Protein AF-A0A0M8SVU4-F1 (afdb_monomer)

pLDDT: mean 97.48, std 1.38, range [90.69, 98.56]

Nearest PDB structures (foldseek):
  5my0-assembly2_C  TM=8.904E-01  e=1.360E-01  Mus musculus
  2vz8-assembly1_B  TM=8.926E-01  e=1.690E-01  Sus scrofa
  2vz9-assembly1_B  TM=8.945E-01  e=1.884E-01  Sus scrofa
  2jfd-assembly4_D  TM=8.225E-01  e=2.217E-01  Homo sapiens
  2jfd-assembly3_C  TM=8.235E-01  e=2.908E-01  Homo sapiens

Foldseek 3Di:
DLVVLQVLCVVVDPDRLVCLLPDDPVVSCPPPSSVLSNVLSVLLVVVVVVVVVVDDDPADDDDDSSNLSRCCVVVVDPSNRSD

Sequence (83 aa):
AFDAVCASLDEHLDRPLRDVVWGGDVELLNQTVYAQAGLFAIEVALFRLVGSWGVRPQYVAGHSVGEIAAAHVAGVFTLADAC

Mean predicted aligned error: 2.03 Å

Radius of gyration: 12.78 Å; Cα contacts (8 Å, |Δi|>4): 77; chains: 1; bounding box: 30×23×33 Å

Solvent-accessible surface area (backbone atoms only — not comparable to full-atom values): 4790 Å² total; per-residue (Å²): 96,38,68,61,43,31,62,58,37,38,79,79,44,99,57,57,48,64,58,44,72,74,45,86,53,62,70,64,33,65,35,66,72,48,39,48,51,47,48,39,25,48,52,50,25,49,52,52,52,50,37,71,75,68,54,77,79,91,73,76,77,47,67,74,68,37,36,54,36,29,37,32,77,72,64,76,32,54,73,78,78,68,90

Structure (mmCIF, N/CA/C/O backbone):
data_AF-A0A0M8SVU4-F1
#
_entry.id   AF-A0A0M8SVU4-F1
#
loop_
_atom_site.group_PDB
_atom_site.id
_atom_site.type_symbol
_atom_site.label_atom_id
_atom_site.label_alt_id
_atom_site.label_comp_id
_atom_site.label_asym_id
_atom_site.label_entity_id
_atom_site.label_seq_id
_atom_site.pdbx_PDB_ins_code
_atom_site.Cartn_x
_atom_site.Cartn_y
_atom_site.Cartn_z
_atom_site.occupancy
_atom_site.B_iso_or_equiv
_atom_site.auth_seq_id
_atom_site.auth_comp_id
_atom_site.auth_asym_id
_atom_site.auth_atom_id
_atom_site.pdbx_PDB_model_num
ATOM 1 N N . ALA A 1 1 ? -6.783 -6.682 0.491 1.00 90.69 1 ALA A N 1
ATOM 2 C CA . ALA A 1 1 ? -6.388 -5.324 0.931 1.00 90.69 1 ALA A CA 1
ATOM 3 C C . ALA A 1 1 ? -5.157 -4.886 0.163 1.00 90.69 1 ALA A C 1
ATOM 5 O O . ALA A 1 1 ? -5.293 -3.973 -0.632 1.00 90.69 1 ALA A O 1
ATOM 6 N N . PHE A 1 2 ? -4.042 -5.605 0.320 1.00 97.88 2 PHE A N 1
ATOM 7 C CA . PHE A 1 2 ? -2.830 -5.443 -0.486 1.00 97.88 2 PHE A CA 1
ATOM 8 C C . PHE A 1 2 ? -3.132 -5.341 -1.990 1.00 97.88 2 PHE A C 1
ATOM 10 O O . PHE A 1 2 ? -2.865 -4.307 -2.582 1.00 97.88 2 PHE A O 1
ATOM 17 N N . ASP A 1 3 ? -3.834 -6.329 -2.561 1.00 97.81 3 ASP A N 1
ATOM 18 C CA . ASP A 1 3 ? -4.143 -6.348 -4.003 1.00 97.81 3 ASP A CA 1
ATOM 19 C C . ASP A 1 3 ? -4.918 -5.117 -4.491 1.00 97.81 3 ASP A C 1
ATOM 21 O O . ASP A 1 3 ? -4.707 -4.657 -5.605 1.00 97.81 3 ASP A O 1
ATOM 25 N N . ALA A 1 4 ? -5.800 -4.561 -3.655 1.00 96.88 4 ALA A N 1
ATOM 26 C CA . ALA A 1 4 ? -6.568 -3.370 -4.010 1.00 96.88 4 ALA A CA 1
ATOM 27 C C . ALA A 1 4 ? -5.696 -2.107 -4.010 1.00 96.88 4 ALA A C 1
ATOM 29 O O . ALA A 1 4 ? -5.915 -1.218 -4.822 1.00 96.88 4 ALA A O 1
ATOM 30 N N . VAL A 1 5 ? -4.712 -2.034 -3.108 1.00 98.06 5 VAL A N 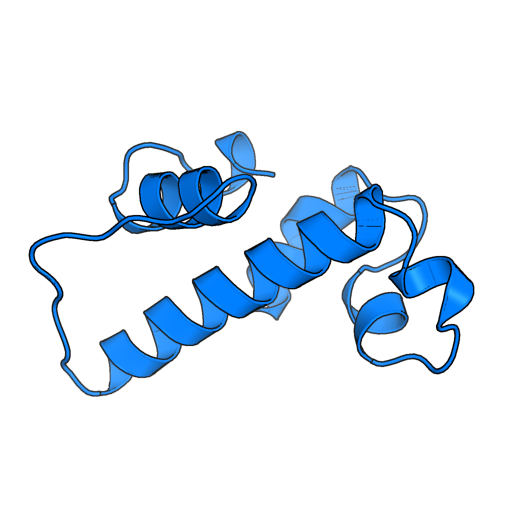1
ATOM 31 C CA . VAL A 1 5 ? -3.745 -0.933 -3.076 1.00 98.06 5 VAL A CA 1
ATOM 32 C C . VAL A 1 5 ? -2.770 -1.052 -4.246 1.00 98.06 5 VAL A C 1
ATOM 34 O O . VAL A 1 5 ? -2.544 -0.063 -4.931 1.00 98.06 5 VAL A O 1
ATOM 37 N N . CYS A 1 6 ? -2.272 -2.260 -4.541 1.00 98.44 6 CYS A N 1
ATOM 38 C CA . CYS A 1 6 ? -1.468 -2.506 -5.740 1.00 98.44 6 CYS A CA 1
ATOM 39 C C . CYS A 1 6 ? -2.218 -2.093 -7.005 1.00 98.44 6 CYS A C 1
ATOM 41 O O . CYS A 1 6 ? -1.668 -1.346 -7.794 1.00 98.44 6 CYS A O 1
ATOM 43 N N . ALA A 1 7 ? -3.483 -2.495 -7.160 1.00 97.88 7 ALA A N 1
ATOM 44 C CA . ALA A 1 7 ? -4.270 -2.125 -8.334 1.00 97.88 7 ALA A CA 1
ATOM 45 C C . ALA A 1 7 ? -4.393 -0.603 -8.524 1.00 97.88 7 ALA A C 1
ATOM 47 O O . ALA A 1 7 ? -4.379 -0.145 -9.657 1.00 97.88 7 ALA A O 1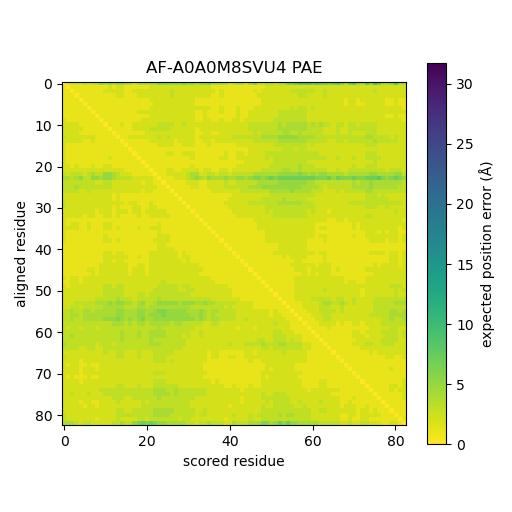
ATOM 48 N N . SER A 1 8 ? -4.484 0.167 -7.432 1.00 97.56 8 SER A N 1
ATOM 49 C CA . SER A 1 8 ? -4.523 1.634 -7.492 1.00 97.56 8 SER A CA 1
ATOM 50 C C . SER A 1 8 ? -3.156 2.235 -7.838 1.00 97.56 8 SER A C 1
ATOM 52 O O . SER A 1 8 ? -3.079 3.148 -8.647 1.00 97.56 8 SER A O 1
ATOM 54 N N . LEU A 1 9 ? -2.073 1.725 -7.245 1.00 97.81 9 LEU A N 1
ATOM 55 C CA . LEU A 1 9 ? -0.710 2.217 -7.489 1.00 97.81 9 LEU A CA 1
ATOM 56 C C . LEU A 1 9 ? -0.179 1.823 -8.870 1.00 97.81 9 LEU A C 1
ATOM 58 O O . LEU A 1 9 ? 0.615 2.554 -9.452 1.00 97.81 9 LEU A O 1
ATOM 62 N N . ASP A 1 10 ? -0.621 0.689 -9.412 1.00 98.06 10 ASP A N 1
ATOM 63 C CA . ASP A 1 10 ? -0.204 0.189 -10.725 1.00 98.06 10 ASP A CA 1
ATOM 64 C C . ASP A 1 10 ? -0.637 1.129 -11.870 1.00 98.06 10 ASP A C 1
ATOM 66 O O . ASP A 1 10 ? -0.068 1.065 -12.956 1.00 98.06 10 ASP A O 1
ATOM 70 N N . GLU A 1 11 ? -1.579 2.054 -11.633 1.00 96.81 11 GLU A N 1
ATOM 71 C CA . GLU A 1 11 ? -1.917 3.143 -12.567 1.00 96.81 11 GLU A CA 1
ATOM 72 C C . GLU A 1 11 ? -0.799 4.200 -12.690 1.00 96.81 11 GLU A C 1
ATOM 74 O O . GLU A 1 11 ? -0.773 4.978 -13.647 1.00 96.81 11 GLU A O 1
ATOM 79 N N . HIS A 1 12 ? 0.136 4.225 -11.736 1.00 96.12 12 HIS A N 1
ATOM 80 C CA . HIS A 1 12 ? 1.213 5.212 -11.615 1.00 96.12 12 HIS A CA 1
ATOM 81 C C . HIS A 1 12 ? 2.620 4.598 -11.712 1.00 96.12 12 HIS A C 1
ATOM 83 O O . HIS A 1 12 ? 3.611 5.325 -11.625 1.00 96.12 12 HIS A O 1
ATOM 89 N N . LEU A 1 13 ? 2.729 3.278 -11.889 1.00 97.50 13 LEU A N 1
ATOM 90 C CA . LEU A 1 13 ? 3.995 2.542 -11.892 1.00 97.50 13 LEU A CA 1
ATOM 91 C C . LEU A 1 13 ? 4.273 1.884 -13.246 1.00 97.50 13 LEU A C 1
ATOM 93 O O . LEU A 1 13 ? 3.377 1.382 -13.918 1.00 97.50 13 LEU A O 1
ATOM 97 N N . ASP A 1 14 ? 5.553 1.798 -13.609 1.00 97.19 14 ASP A N 1
ATOM 98 C CA . ASP A 1 14 ? 5.982 1.133 -14.848 1.00 97.19 14 ASP A CA 1
ATOM 99 C C . ASP A 1 14 ? 5.826 -0.398 -14.794 1.00 97.19 14 ASP A C 1
ATOM 101 O O . ASP A 1 14 ? 5.822 -1.076 -15.827 1.00 97.19 14 ASP A O 1
ATOM 105 N N . ARG A 1 15 ? 5.766 -0.975 -13.587 1.00 97.56 15 ARG A N 1
ATOM 106 C CA . ARG A 1 15 ? 5.672 -2.419 -13.342 1.00 97.56 15 ARG A CA 1
ATOM 107 C C . ARG A 1 15 ? 4.646 -2.703 -12.248 1.00 97.56 15 ARG A C 1
ATOM 109 O O . ARG A 1 15 ? 4.596 -1.941 -11.286 1.00 97.56 15 ARG A O 1
ATOM 116 N N . PRO A 1 16 ? 3.915 -3.833 -12.330 1.00 98.38 16 PRO A N 1
ATOM 117 C CA . PRO A 1 16 ? 2.978 -4.216 -11.283 1.00 98.38 16 PRO A CA 1
ATOM 118 C C . PRO A 1 16 ? 3.681 -4.355 -9.932 1.00 98.38 16 PRO A C 1
ATOM 120 O O . PRO A 1 16 ? 4.606 -5.161 -9.779 1.00 98.38 16 PRO A O 1
ATOM 123 N N . LEU A 1 17 ? 3.218 -3.611 -8.933 1.00 98.44 17 LEU A N 1
ATOM 124 C CA . LEU A 1 17 ? 3.830 -3.529 -7.614 1.00 98.44 17 LEU A CA 1
ATOM 125 C C . LEU A 1 17 ? 3.921 -4.901 -6.945 1.00 98.44 17 LEU A C 1
ATOM 127 O O . LEU A 1 17 ? 4.940 -5.230 -6.341 1.00 98.44 17 LEU A O 1
ATOM 131 N N . ARG A 1 18 ? 2.888 -5.740 -7.099 1.00 98.19 18 ARG A N 1
ATOM 132 C CA . ARG A 1 18 ? 2.879 -7.115 -6.568 1.00 98.19 18 ARG A CA 1
ATOM 133 C C . ARG A 1 18 ? 4.042 -7.958 -7.091 1.00 98.19 18 ARG A C 1
ATOM 135 O O . ARG A 1 18 ? 4.588 -8.763 -6.342 1.00 98.19 18 ARG A O 1
ATOM 142 N N . ASP A 1 19 ? 4.413 -7.775 -8.355 1.00 98.25 19 ASP A N 1
ATOM 143 C CA . ASP A 1 19 ? 5.465 -8.560 -8.997 1.00 98.25 19 ASP A CA 1
ATOM 144 C C . ASP A 1 19 ? 6.849 -8.053 -8.583 1.00 98.25 19 ASP A C 1
ATOM 146 O O . ASP A 1 19 ? 7.784 -8.844 -8.497 1.00 98.25 19 ASP A O 1
ATOM 150 N N . VAL A 1 20 ? 6.979 -6.757 -8.283 1.00 98.31 20 VAL A N 1
ATOM 151 C CA . VAL A 1 20 ? 8.216 -6.179 -7.738 1.00 98.31 20 VAL A CA 1
ATOM 152 C C . VAL A 1 20 ? 8.414 -6.590 -6.276 1.00 98.31 20 VAL A C 1
ATOM 154 O O . VAL A 1 20 ? 9.488 -7.062 -5.920 1.00 98.31 20 VAL A O 1
ATOM 157 N N . VAL A 1 21 ? 7.374 -6.480 -5.440 1.00 97.94 21 VAL A N 1
ATOM 158 C CA . VAL A 1 21 ? 7.434 -6.807 -4.001 1.00 97.94 21 VAL A CA 1
ATOM 159 C C . VAL A 1 21 ? 7.689 -8.296 -3.756 1.00 97.94 21 VAL A C 1
ATOM 161 O O . VAL A 1 21 ? 8.469 -8.646 -2.874 1.00 97.94 21 VAL A O 1
ATOM 164 N N . TRP A 1 22 ? 7.051 -9.179 -4.531 1.00 97.25 22 TRP A N 1
ATOM 165 C CA . TRP A 1 22 ? 7.212 -10.635 -4.399 1.00 97.25 22 TRP A CA 1
ATOM 166 C C . TRP A 1 22 ? 8.197 -11.244 -5.400 1.00 97.25 22 TRP A C 1
ATOM 168 O O . TRP A 1 22 ? 8.342 -12.466 -5.464 1.00 97.25 22 TRP A O 1
ATOM 178 N N . GLY A 1 23 ? 8.858 -10.401 -6.192 1.00 96.44 23 GLY A N 1
ATOM 179 C CA . GLY A 1 23 ? 9.893 -10.800 -7.133 1.00 96.44 23 GLY A CA 1
ATOM 180 C C . GLY A 1 23 ? 11.249 -11.033 -6.464 1.00 96.44 23 GLY A C 1
ATOM 181 O O . GLY A 1 23 ? 11.400 -10.979 -5.247 1.00 96.44 23 GLY A O 1
ATOM 182 N N . GLY A 1 24 ? 12.262 -11.299 -7.292 1.00 96.31 24 GLY A N 1
ATOM 183 C CA . GLY A 1 24 ? 13.653 -11.474 -6.851 1.00 96.31 24 GLY A CA 1
ATOM 184 C C . GLY A 1 24 ? 14.574 -10.286 -7.149 1.00 96.31 24 GLY A C 1
ATOM 185 O O . GLY A 1 24 ? 15.756 -10.346 -6.817 1.00 96.31 24 GLY A O 1
ATOM 186 N N . ASP A 1 25 ? 14.070 -9.234 -7.799 1.00 97.56 25 ASP A N 1
ATOM 187 C CA . ASP A 1 25 ? 14.868 -8.066 -8.186 1.00 97.56 25 ASP A CA 1
ATOM 188 C C . ASP A 1 25 ? 14.963 -7.062 -7.028 1.00 97.56 25 ASP A C 1
ATOM 190 O O . ASP A 1 25 ? 14.147 -6.152 -6.875 1.00 97.56 25 ASP A O 1
ATOM 194 N N . VAL A 1 26 ? 15.969 -7.270 -6.177 1.00 97.19 26 VAL A N 1
ATOM 195 C CA . VAL A 1 26 ? 16.215 -6.452 -4.981 1.00 97.19 26 VAL A CA 1
ATOM 196 C C . VAL A 1 26 ? 16.600 -5.015 -5.337 1.00 97.19 26 VAL A C 1
ATOM 198 O O . VAL A 1 26 ? 16.250 -4.094 -4.603 1.00 97.19 26 VAL A O 1
ATOM 201 N N . GLU A 1 27 ? 17.303 -4.796 -6.449 1.00 98.19 27 GLU A N 1
ATOM 202 C CA . GLU A 1 27 ? 17.695 -3.447 -6.871 1.00 98.19 27 GLU A CA 1
ATOM 203 C C . GLU A 1 27 ? 16.471 -2.633 -7.284 1.00 98.19 27 GLU A C 1
ATOM 205 O O . GLU A 1 27 ? 16.325 -1.487 -6.857 1.00 98.19 27 GLU A O 1
ATOM 210 N N . LEU A 1 28 ? 15.558 -3.240 -8.050 1.00 98.19 28 LEU A N 1
ATOM 211 C CA . LEU A 1 28 ? 14.291 -2.616 -8.417 1.00 98.19 28 LEU A CA 1
ATOM 212 C C . LEU A 1 28 ? 13.426 -2.326 -7.185 1.00 98.19 28 LEU A C 1
ATOM 214 O O . LEU A 1 28 ? 12.916 -1.215 -7.051 1.00 98.19 28 LEU A O 1
ATOM 218 N N . LEU A 1 29 ? 13.301 -3.290 -6.265 1.00 98.38 29 LEU A N 1
ATOM 219 C CA . LEU A 1 29 ? 12.540 -3.112 -5.026 1.00 98.38 29 LEU A CA 1
ATOM 220 C C . LEU A 1 29 ? 13.110 -1.987 -4.147 1.00 98.38 29 LEU A C 1
ATOM 222 O O . LEU A 1 29 ? 12.349 -1.261 -3.513 1.00 98.38 29 LEU A O 1
ATOM 226 N N . ASN A 1 30 ? 14.434 -1.816 -4.129 1.00 98.06 30 ASN A N 1
ATOM 227 C CA . ASN A 1 30 ? 15.106 -0.768 -3.360 1.00 98.06 30 ASN A CA 1
ATOM 228 C C . ASN A 1 30 ? 14.998 0.630 -3.986 1.00 98.06 30 ASN A C 1
ATOM 230 O O . ASN A 1 30 ? 15.377 1.609 -3.339 1.00 98.06 30 ASN A O 1
ATOM 234 N N . GLN A 1 31 ? 14.484 0.768 -5.212 1.00 98.44 31 GLN A N 1
ATOM 235 C CA . GLN A 1 31 ? 14.177 2.091 -5.747 1.00 98.44 31 GLN A CA 1
ATOM 236 C C . GLN A 1 31 ? 13.059 2.718 -4.918 1.00 98.44 31 GLN A C 1
ATOM 238 O O . GLN A 1 31 ? 12.031 2.091 -4.669 1.00 98.44 31 GLN A O 1
ATOM 243 N N . THR A 1 32 ? 13.240 3.982 -4.529 1.00 97.69 32 THR A N 1
ATOM 244 C CA . THR A 1 32 ? 12.334 4.693 -3.615 1.00 97.69 32 THR A CA 1
ATOM 245 C C . THR A 1 32 ? 10.865 4.567 -4.010 1.00 97.69 32 THR A C 1
ATOM 247 O O . THR A 1 32 ? 10.031 4.357 -3.136 1.00 97.69 32 THR A O 1
ATOM 250 N N . VAL A 1 33 ? 10.557 4.644 -5.310 1.00 97.81 33 VAL A N 1
ATOM 251 C CA . VAL A 1 33 ? 9.183 4.545 -5.819 1.00 97.81 33 VAL A CA 1
ATOM 252 C C . VAL A 1 33 ? 8.532 3.201 -5.468 1.00 97.81 33 VAL A C 1
ATOM 254 O O . VAL A 1 33 ? 7.435 3.186 -4.918 1.00 97.81 33 VAL A O 1
ATOM 257 N N . TYR A 1 34 ? 9.226 2.078 -5.676 1.00 98.56 34 TYR A N 1
ATOM 258 C CA . TYR A 1 34 ? 8.703 0.744 -5.367 1.00 98.56 34 TYR A CA 1
ATOM 259 C C . TYR A 1 34 ? 8.784 0.423 -3.875 1.00 98.56 34 TYR A C 1
ATOM 261 O O . TYR A 1 34 ? 7.859 -0.182 -3.334 1.00 98.56 34 TYR A O 1
ATOM 269 N N . ALA A 1 35 ? 9.838 0.870 -3.188 1.00 98.25 35 ALA A N 1
ATOM 270 C CA . ALA A 1 35 ? 9.976 0.694 -1.748 1.00 98.25 35 ALA A CA 1
ATOM 271 C C . ALA A 1 35 ? 8.840 1.395 -0.985 1.00 98.25 35 ALA A C 1
ATOM 273 O O . ALA A 1 35 ? 8.190 0.783 -0.140 1.00 98.25 35 ALA A O 1
ATOM 274 N N . GLN A 1 36 ? 8.562 2.665 -1.299 1.00 98.19 36 GLN A N 1
ATOM 275 C CA . GLN A 1 36 ? 7.503 3.437 -0.642 1.00 98.19 36 GLN A CA 1
ATOM 276 C C . GLN A 1 36 ? 6.107 2.919 -1.001 1.00 98.19 36 GLN A C 1
ATOM 278 O O . GLN A 1 36 ? 5.289 2.733 -0.101 1.00 98.19 36 GLN A O 1
ATOM 283 N N . ALA A 1 37 ? 5.856 2.608 -2.277 1.00 98.38 3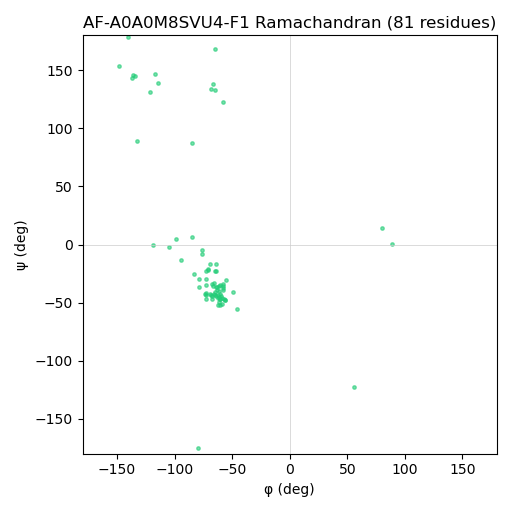7 ALA A N 1
ATOM 284 C CA . ALA A 1 37 ? 4.602 2.002 -2.722 1.00 98.38 37 ALA A CA 1
ATOM 285 C C . ALA A 1 37 ? 4.344 0.650 -2.030 1.00 98.38 37 ALA A C 1
ATOM 287 O O . ALA A 1 37 ? 3.247 0.389 -1.530 1.00 98.38 37 ALA A O 1
ATOM 288 N N . GLY A 1 38 ? 5.373 -0.199 -1.941 1.00 98.38 38 GLY A N 1
ATOM 289 C CA . GLY A 1 38 ? 5.306 -1.498 -1.276 1.00 98.38 38 GLY A CA 1
ATOM 290 C C . GLY A 1 38 ? 5.048 -1.375 0.225 1.00 98.38 38 GLY A C 1
ATOM 291 O O . GLY A 1 38 ? 4.185 -2.079 0.753 1.00 98.38 38 GLY A O 1
ATOM 292 N N . LEU A 1 39 ? 5.739 -0.451 0.902 1.00 98.50 39 LEU A N 1
ATOM 293 C CA . LEU A 1 39 ? 5.508 -0.152 2.318 1.00 98.50 39 LEU A CA 1
ATOM 294 C C . LEU A 1 39 ? 4.066 0.298 2.559 1.00 98.50 39 LEU A C 1
ATOM 296 O O . LEU A 1 39 ? 3.383 -0.313 3.378 1.00 98.50 39 LEU A O 1
ATOM 300 N N . PHE A 1 40 ? 3.570 1.273 1.794 1.00 98.56 40 PHE A N 1
ATOM 301 C CA . PHE A 1 40 ? 2.190 1.745 1.907 1.00 98.56 40 PHE A CA 1
ATOM 302 C C . PHE A 1 40 ? 1.175 0.604 1.709 1.00 98.56 40 PHE A C 1
ATOM 304 O O . PHE A 1 40 ? 0.271 0.412 2.529 1.00 98.56 40 PHE A O 1
ATOM 311 N N . ALA A 1 41 ? 1.352 -0.219 0.668 1.00 98.56 41 ALA A N 1
ATOM 312 C CA . ALA A 1 41 ? 0.476 -1.357 0.395 1.00 98.56 41 ALA A CA 1
ATOM 313 C C . ALA A 1 41 ? 0.464 -2.388 1.537 1.00 98.56 41 ALA A C 1
ATOM 315 O O . ALA A 1 41 ? -0.606 -2.881 1.918 1.00 98.56 41 ALA A O 1
ATOM 316 N N . ILE A 1 42 ? 1.634 -2.703 2.105 1.00 98.50 42 ILE A N 1
ATOM 317 C CA . ILE A 1 42 ? 1.766 -3.626 3.239 1.00 98.50 42 ILE A CA 1
ATOM 318 C C . ILE A 1 42 ? 1.143 -3.029 4.505 1.00 98.50 42 ILE A C 1
ATOM 320 O O . ILE A 1 42 ? 0.363 -3.711 5.168 1.00 98.50 42 ILE A O 1
ATOM 324 N N . GLU A 1 43 ? 1.425 -1.772 4.837 1.00 98.56 43 GLU A N 1
ATOM 325 C CA . GLU A 1 43 ? 0.911 -1.104 6.039 1.00 98.56 43 GLU A CA 1
ATOM 326 C C . GLU A 1 43 ? -0.622 -1.043 6.046 1.00 98.56 43 GLU A C 1
ATOM 328 O O . GLU A 1 43 ? -1.259 -1.446 7.025 1.00 98.56 43 GLU A O 1
ATOM 333 N N . VAL A 1 44 ? -1.240 -0.637 4.930 1.00 98.38 44 VAL A N 1
ATOM 334 C CA . VAL A 1 44 ? -2.705 -0.619 4.786 1.00 98.38 44 VAL A CA 1
ATOM 335 C C . VAL A 1 44 ? -3.284 -2.034 4.881 1.00 98.38 44 VAL A C 1
ATOM 337 O O . VAL A 1 44 ? -4.335 -2.245 5.501 1.00 98.38 44 VAL A O 1
ATOM 340 N N . ALA A 1 45 ? -2.613 -3.032 4.299 1.00 98.44 45 ALA A N 1
ATOM 341 C CA . ALA A 1 45 ? -3.042 -4.422 4.394 1.00 98.44 45 ALA A CA 1
ATOM 342 C C . ALA A 1 45 ? -2.979 -4.956 5.831 1.00 98.44 45 ALA A C 1
ATOM 344 O O . ALA A 1 45 ? -3.937 -5.593 6.276 1.00 98.44 45 ALA A O 1
ATOM 345 N N . LEU A 1 46 ? -1.907 -4.655 6.567 1.00 98.12 46 LEU A N 1
ATOM 346 C CA . LEU A 1 46 ? -1.733 -5.044 7.966 1.00 98.12 46 LEU A CA 1
ATOM 347 C C . LEU A 1 46 ? -2.749 -4.353 8.876 1.00 98.12 46 LEU A C 1
ATOM 349 O O . LEU A 1 46 ? -3.359 -5.021 9.711 1.00 98.12 46 LEU A O 1
ATOM 353 N N . PHE A 1 47 ? -3.008 -3.058 8.677 1.00 98.12 47 PHE A N 1
ATOM 354 C CA . PHE A 1 47 ? -4.057 -2.348 9.410 1.00 98.12 47 PHE A CA 1
ATOM 355 C C . PHE A 1 47 ? -5.419 -3.030 9.229 1.00 98.12 47 PHE A C 1
ATOM 357 O O . PHE A 1 47 ? -6.118 -3.317 10.204 1.00 98.12 47 PHE A O 1
ATOM 364 N N . ARG A 1 48 ? -5.790 -3.354 7.982 1.00 97.38 48 ARG A N 1
ATOM 365 C CA . ARG A 1 48 ? -7.058 -4.040 7.688 1.00 97.38 48 ARG A CA 1
ATOM 366 C C . ARG A 1 48 ? -7.090 -5.468 8.240 1.00 97.38 48 ARG A C 1
ATOM 368 O O . ARG A 1 48 ? -8.143 -5.895 8.711 1.00 97.38 48 ARG A O 1
ATOM 375 N N . LEU A 1 49 ? -5.967 -6.189 8.225 1.00 98.00 49 LEU A N 1
ATOM 376 C CA . LEU A 1 49 ? -5.850 -7.521 8.825 1.00 98.00 49 LEU A CA 1
ATOM 377 C C . LEU A 1 49 ? -6.097 -7.468 10.335 1.00 98.00 49 LEU A C 1
ATOM 379 O O . LEU A 1 49 ? -6.965 -8.176 10.837 1.00 98.00 49 LEU A O 1
ATOM 383 N N . VAL A 1 50 ? -5.399 -6.591 11.052 1.00 98.00 50 VAL A N 1
ATOM 384 C CA . VAL A 1 50 ? -5.564 -6.434 12.504 1.00 98.00 50 VAL A CA 1
ATOM 385 C C . VAL A 1 50 ? -6.982 -5.950 12.840 1.00 98.00 50 VAL A C 1
ATOM 387 O O . VAL A 1 50 ? -7.608 -6.441 13.781 1.00 98.00 50 VAL A O 1
ATOM 390 N N . GLY A 1 51 ? -7.556 -5.077 12.008 1.00 97.69 51 GLY A N 1
ATOM 391 C CA . GLY A 1 51 ? -8.962 -4.689 12.092 1.00 97.69 51 GLY A CA 1
ATOM 392 C C . GLY A 1 51 ? -9.936 -5.860 11.906 1.00 97.69 51 GLY A C 1
ATOM 393 O O . GLY A 1 51 ? -10.972 -5.913 12.574 1.00 97.69 51 GLY A O 1
ATOM 394 N N . SER A 1 52 ? -9.613 -6.839 11.061 1.00 97.75 52 SER A N 1
ATOM 395 C CA . SER A 1 52 ? -10.442 -8.042 10.896 1.00 97.75 52 SER A CA 1
ATOM 396 C C . SER A 1 52 ? -10.513 -8.899 12.168 1.00 97.75 52 SER A C 1
ATOM 398 O O . SER A 1 52 ? -11.500 -9.598 12.376 1.00 97.75 52 SER A O 1
ATOM 400 N N . TRP A 1 53 ? -9.534 -8.774 13.070 1.00 98.44 53 TRP A N 1
ATOM 401 C CA . TRP A 1 53 ? -9.524 -9.434 14.383 1.00 98.44 53 TRP A CA 1
ATOM 402 C C . TRP A 1 53 ? -10.293 -8.663 15.465 1.00 98.44 53 TRP A C 1
ATOM 404 O O . TRP A 1 53 ? -10.258 -9.029 16.636 1.00 98.44 53 TRP A O 1
ATOM 414 N N . GLY A 1 54 ? -10.985 -7.583 15.093 1.00 98.31 54 GLY A N 1
ATOM 415 C CA . GLY A 1 54 ? -11.779 -6.770 16.015 1.00 98.31 54 GLY A CA 1
ATOM 416 C C . GLY A 1 54 ? -11.011 -5.630 16.684 1.00 98.31 54 GLY A C 1
ATOM 417 O O . GLY A 1 54 ? -11.611 -4.866 17.437 1.00 98.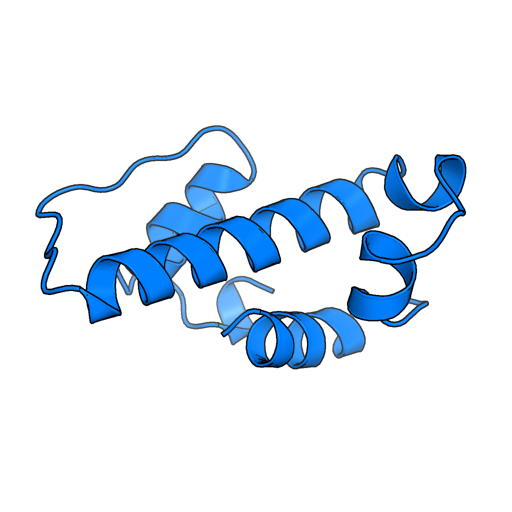31 54 GLY A O 1
ATOM 418 N N . VAL A 1 55 ? -9.720 -5.447 16.386 1.00 98.12 55 VAL A N 1
ATOM 419 C CA . VAL A 1 55 ? -8.952 -4.302 16.896 1.00 98.12 55 VAL A CA 1
ATOM 420 C C . VAL A 1 55 ? -9.458 -3.008 16.248 1.00 98.12 55 VAL A C 1
ATOM 422 O O . VAL A 1 55 ? -9.690 -2.939 15.038 1.00 98.12 55 VAL A O 1
ATOM 425 N N . ARG A 1 56 ? -9.666 -1.970 17.062 1.00 96.38 56 ARG A N 1
ATOM 426 C CA . ARG A 1 56 ? -10.142 -0.646 16.635 1.00 96.38 56 ARG A CA 1
ATOM 427 C C . ARG A 1 56 ? -9.259 0.430 17.274 1.00 96.38 56 ARG A C 1
ATOM 429 O O . ARG A 1 56 ? -9.542 0.839 18.400 1.00 96.38 56 ARG A O 1
ATOM 436 N N . PRO A 1 57 ? -8.156 0.836 16.622 1.00 95.19 57 PRO A N 1
ATOM 437 C CA . PRO A 1 57 ? -7.274 1.853 17.181 1.00 95.19 57 PRO A CA 1
ATOM 438 C C . PRO A 1 57 ? -7.990 3.207 17.239 1.00 95.19 57 PRO A C 1
ATOM 440 O O . PRO A 1 57 ? -8.686 3.585 16.301 1.00 95.19 57 PRO A O 1
ATOM 443 N N . GLN A 1 58 ? -7.814 3.934 18.344 1.00 96.75 58 GLN A N 1
ATOM 444 C CA . GLN A 1 58 ? -8.324 5.306 18.496 1.00 96.75 58 GLN A CA 1
ATOM 445 C C . GLN A 1 58 ? -7.389 6.343 17.869 1.00 96.75 58 GLN A C 1
ATOM 447 O O . GLN A 1 58 ? -7.830 7.418 17.476 1.00 96.75 58 GLN A O 1
ATOM 452 N N . TYR A 1 59 ? -6.104 6.004 17.769 1.00 97.25 59 TYR A N 1
ATOM 453 C CA . TYR A 1 59 ? -5.064 6.844 17.197 1.00 97.25 59 TYR A CA 1
ATOM 454 C C . TYR A 1 59 ? -4.168 5.995 16.306 1.00 97.25 59 TYR A C 1
ATOM 456 O O . TYR A 1 59 ? -3.870 4.842 16.624 1.00 97.25 59 TYR A O 1
ATOM 464 N N . VAL A 1 60 ? -3.729 6.593 15.206 1.00 97.44 60 VAL A N 1
ATOM 465 C CA . VAL A 1 60 ? -2.735 6.041 14.289 1.00 97.44 60 VAL A CA 1
ATOM 466 C C . VAL A 1 60 ? -1.731 7.135 13.959 1.00 97.44 60 VAL A C 1
ATOM 468 O O . VAL A 1 60 ? -2.082 8.310 13.883 1.00 97.44 60 VAL A O 1
ATOM 471 N N . ALA A 1 61 ? -0.479 6.741 13.793 1.00 97.56 61 ALA A N 1
ATOM 472 C CA . ALA A 1 61 ? 0.605 7.605 13.365 1.00 97.56 61 ALA A CA 1
ATOM 473 C C . ALA A 1 61 ? 1.586 6.756 12.561 1.00 97.56 61 ALA A C 1
ATOM 475 O O . ALA A 1 61 ? 1.677 5.544 12.769 1.00 97.56 61 ALA A O 1
ATOM 476 N N . GLY A 1 62 ? 2.320 7.397 11.665 1.00 97.25 62 GLY A N 1
ATOM 477 C CA . GLY A 1 62 ? 3.410 6.772 10.938 1.00 97.25 62 GLY A CA 1
ATOM 478 C C . GLY A 1 62 ? 4.571 7.741 10.804 1.00 97.25 62 GLY A C 1
ATOM 479 O O . GLY A 1 62 ? 4.502 8.867 11.285 1.00 97.25 62 GLY A O 1
ATOM 480 N N . HIS A 1 63 ? 5.651 7.280 10.189 1.00 97.81 63 HIS A N 1
ATOM 481 C CA . HIS A 1 63 ? 6.840 8.082 9.937 1.00 97.81 63 HIS A CA 1
ATOM 482 C C . HIS A 1 63 ? 7.092 8.118 8.431 1.00 97.81 63 HIS A C 1
ATOM 484 O O . HIS A 1 63 ? 7.134 7.063 7.794 1.00 97.81 63 HIS A O 1
ATOM 490 N N . SER A 1 64 ? 7.310 9.308 7.862 1.00 96.44 64 SER A N 1
ATOM 491 C CA . SER A 1 64 ? 7.526 9.478 6.418 1.00 96.44 64 SER A CA 1
ATOM 492 C C . SER A 1 64 ? 6.356 8.892 5.607 1.00 96.44 64 SER A C 1
ATOM 494 O O . SER A 1 64 ? 5.221 9.284 5.848 1.00 96.44 64 SER A O 1
ATOM 496 N N . VAL A 1 65 ? 6.576 7.945 4.686 1.00 96.19 65 VAL A N 1
ATOM 497 C CA . VAL A 1 65 ? 5.486 7.313 3.910 1.00 96.19 65 VAL A CA 1
ATOM 498 C C . VAL A 1 65 ? 4.396 6.700 4.801 1.00 96.19 65 VAL A C 1
ATOM 500 O O . VAL A 1 65 ? 3.216 6.742 4.452 1.00 96.19 65 VAL A O 1
ATOM 503 N N . GLY A 1 66 ? 4.759 6.237 6.002 1.00 97.81 66 GLY A N 1
ATOM 504 C CA . GLY A 1 66 ? 3.792 5.715 6.963 1.00 97.81 66 GLY A CA 1
ATOM 505 C C . GLY A 1 66 ? 2.799 6.768 7.466 1.00 97.81 66 GLY A C 1
ATOM 506 O O . GLY A 1 66 ? 1.710 6.409 7.907 1.00 97.81 66 GLY A O 1
ATOM 507 N N . GLU A 1 67 ? 3.119 8.067 7.396 1.00 98.12 67 GLU A N 1
ATOM 508 C CA . GLU A 1 67 ? 2.154 9.140 7.689 1.00 98.12 67 GLU A CA 1
ATOM 509 C C .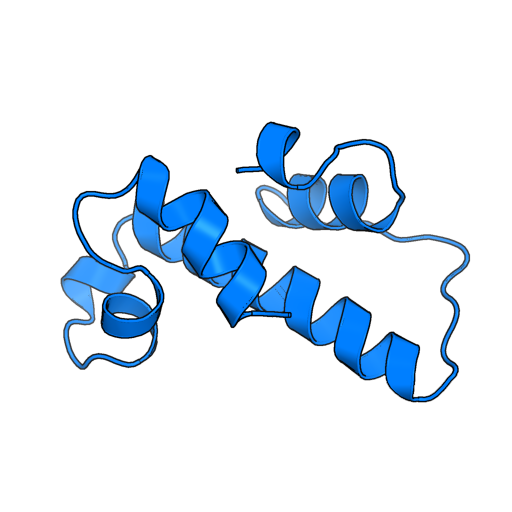 GLU A 1 67 ? 1.005 9.143 6.677 1.00 98.12 67 GLU A C 1
ATOM 511 O O . GL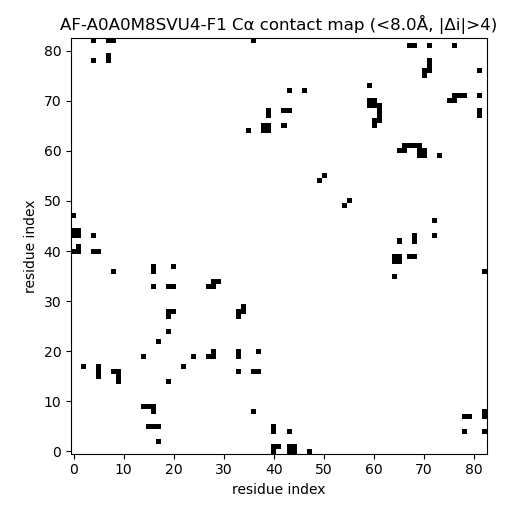U A 1 67 ? -0.146 9.342 7.064 1.00 98.12 67 GLU A O 1
ATOM 516 N N . ILE A 1 68 ? 1.289 8.847 5.403 1.00 98.19 68 ILE A N 1
ATOM 517 C CA . ILE A 1 68 ? 0.271 8.744 4.351 1.00 98.19 68 ILE A CA 1
ATOM 518 C C . ILE A 1 68 ? -0.603 7.509 4.578 1.00 98.19 68 ILE A C 1
ATOM 520 O O . ILE A 1 68 ? -1.830 7.606 4.517 1.00 98.19 68 ILE A O 1
ATOM 524 N N . ALA A 1 69 ? -0.001 6.369 4.939 1.00 98.38 69 ALA A N 1
ATOM 525 C CA . ALA A 1 69 ? -0.752 5.177 5.334 1.00 98.38 69 ALA A CA 1
ATOM 526 C C . ALA A 1 69 ? -1.659 5.457 6.543 1.00 98.38 69 ALA A C 1
ATOM 528 O O . ALA A 1 69 ? -2.847 5.129 6.509 1.00 98.38 69 ALA A O 1
ATOM 529 N N . ALA A 1 70 ? -1.135 6.119 7.582 1.00 98.50 70 ALA A N 1
ATOM 530 C CA . ALA A 1 70 ? -1.894 6.509 8.769 1.00 98.50 70 ALA A CA 1
ATOM 531 C C . ALA A 1 70 ? -3.055 7.461 8.427 1.00 98.50 70 ALA A C 1
ATOM 533 O O . ALA A 1 70 ? -4.179 7.241 8.880 1.00 98.50 70 ALA A O 1
ATOM 534 N N . ALA A 1 71 ? -2.813 8.475 7.593 1.00 98.31 71 ALA A N 1
ATOM 535 C CA . ALA A 1 71 ? -3.837 9.410 7.134 1.00 98.31 71 ALA A CA 1
ATOM 536 C C . ALA A 1 71 ? -4.935 8.703 6.319 1.00 98.31 71 ALA A C 1
ATOM 538 O O . ALA A 1 71 ? -6.123 8.935 6.557 1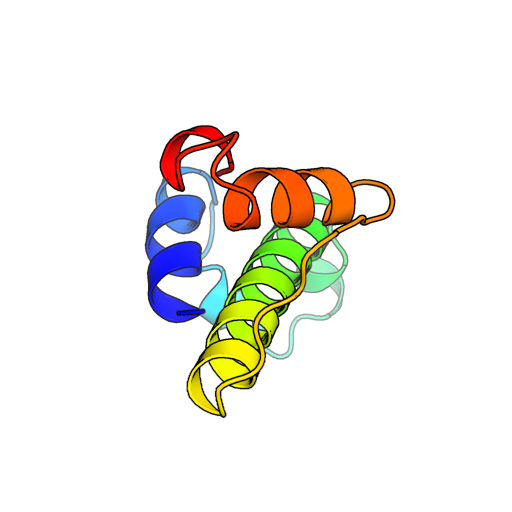.00 98.31 71 ALA A O 1
ATOM 539 N N . HIS A 1 72 ? -4.566 7.788 5.415 1.00 98.25 72 HIS A N 1
ATOM 540 C CA . HIS A 1 72 ? -5.525 6.993 4.647 1.00 98.25 72 HIS A CA 1
ATOM 541 C C . HIS A 1 72 ? -6.414 6.134 5.556 1.00 98.25 72 HIS A C 1
ATOM 543 O O . HIS A 1 72 ? -7.641 6.194 5.464 1.00 98.25 72 HIS A O 1
ATOM 549 N N . VAL A 1 73 ? -5.829 5.351 6.470 1.00 97.75 73 VAL A N 1
ATOM 550 C CA . VAL A 1 73 ? -6.619 4.458 7.339 1.00 97.75 73 VAL A CA 1
ATOM 551 C C . VAL A 1 73 ? -7.438 5.209 8.391 1.00 97.75 73 VAL A C 1
ATOM 553 O O . VAL A 1 73 ? -8.447 4.684 8.861 1.00 97.75 73 VAL A O 1
ATOM 556 N N . ALA A 1 74 ? -7.048 6.443 8.725 1.00 97.69 74 ALA A N 1
ATOM 557 C CA . ALA A 1 74 ? -7.843 7.369 9.529 1.00 97.69 74 ALA A CA 1
ATOM 558 C C . ALA A 1 74 ? -8.997 8.029 8.745 1.00 97.69 74 ALA A C 1
ATOM 560 O O . ALA A 1 74 ? -9.799 8.749 9.337 1.00 97.69 74 ALA A O 1
ATOM 561 N N . GLY A 1 75 ? -9.103 7.788 7.433 1.00 96.81 75 GLY A N 1
ATOM 562 C CA . GLY A 1 75 ? -10.149 8.344 6.574 1.00 96.81 75 GLY A CA 1
ATOM 563 C C . GLY A 1 75 ? -9.904 9.786 6.125 1.00 96.81 75 GLY A C 1
ATOM 564 O O . GLY A 1 75 ? -10.836 10.422 5.641 1.00 96.81 75 GLY A O 1
ATOM 565 N N . VAL A 1 76 ? -8.682 10.309 6.279 1.00 98.12 76 VAL A N 1
ATOM 566 C CA . VAL A 1 76 ? -8.305 11.652 5.800 1.00 98.12 76 VAL A CA 1
ATOM 567 C C . VAL A 1 76 ? -8.177 11.665 4.277 1.00 98.12 76 VAL A C 1
ATOM 569 O O . VAL A 1 76 ? -8.657 12.593 3.633 1.00 98.12 76 VAL A O 1
ATOM 572 N N . PHE A 1 77 ? -7.570 10.620 3.710 1.00 97.75 77 PHE A N 1
ATOM 573 C CA . PHE A 1 77 ? -7.420 10.438 2.267 1.00 97.75 77 PHE A CA 1
ATOM 574 C C . PHE A 1 77 ? -8.215 9.232 1.779 1.00 97.75 77 PHE A C 1
ATOM 576 O O . PHE A 1 77 ? -8.202 8.165 2.407 1.00 97.75 77 PHE A O 1
ATOM 583 N N . THR A 1 78 ? -8.864 9.371 0.620 1.00 97.06 78 THR A N 1
ATOM 584 C CA . THR A 1 78 ? -9.340 8.192 -0.110 1.00 97.06 78 THR A CA 1
ATOM 585 C C . THR A 1 78 ? -8.144 7.355 -0.573 1.00 97.06 78 THR A C 1
ATOM 587 O O . THR A 1 78 ? -6.998 7.791 -0.483 1.00 97.06 78 THR A O 1
ATOM 590 N N . LEU A 1 79 ? -8.378 6.124 -1.040 1.00 95.31 79 LEU A N 1
ATOM 591 C CA . LEU A 1 79 ? -7.271 5.320 -1.569 1.00 95.31 79 LEU A CA 1
ATOM 592 C C . LEU A 1 79 ? -6.624 6.002 -2.784 1.00 95.31 79 LEU A C 1
ATOM 594 O O . LEU A 1 79 ? -5.405 6.019 -2.867 1.00 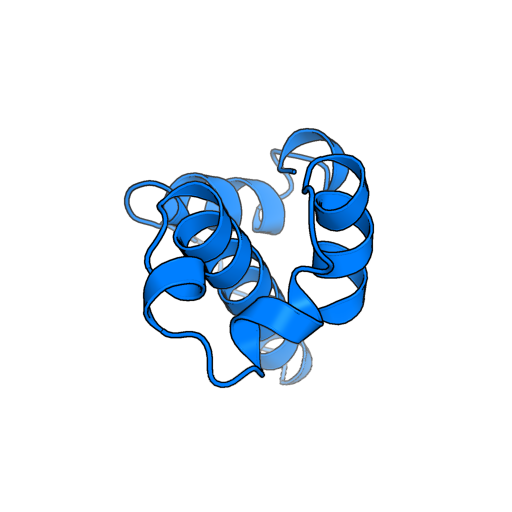95.31 79 LEU A O 1
ATOM 598 N N . ALA A 1 80 ? -7.437 6.601 -3.658 1.00 94.56 80 ALA A N 1
ATOM 599 C CA . ALA A 1 80 ? -6.966 7.308 -4.845 1.00 94.56 80 ALA A CA 1
ATOM 600 C C . ALA A 1 80 ? -6.188 8.590 -4.505 1.00 94.56 80 ALA A C 1
ATOM 602 O O . ALA A 1 80 ? -5.236 8.901 -5.197 1.00 94.56 80 ALA A O 1
ATOM 603 N N . ASP A 1 81 ? -6.549 9.312 -3.437 1.00 95.50 81 ASP A N 1
ATOM 604 C CA . ASP A 1 81 ? -5.781 10.498 -3.008 1.00 95.50 81 ASP A CA 1
ATOM 605 C C . ASP A 1 81 ? -4.432 10.129 -2.367 1.00 95.50 81 ASP A C 1
ATOM 607 O O . ASP A 1 81 ? -3.540 10.969 -2.266 1.00 95.50 81 ASP A O 1
ATOM 611 N N . ALA A 1 82 ? -4.310 8.901 -1.857 1.00 94.88 82 ALA A N 1
ATOM 612 C CA . ALA A 1 82 ? -3.119 8.414 -1.168 1.00 94.88 82 ALA A CA 1
ATOM 613 C C . ALA A 1 82 ? -2.138 7.653 -2.082 1.00 94.88 82 ALA A C 1
ATOM 615 O O . ALA A 1 82 ? -1.020 7.385 -1.637 1.00 94.88 82 ALA A O 1
ATOM 616 N N . CYS A 1 83 ? -2.563 7.275 -3.294 1.00 90.88 83 CYS A N 1
ATOM 617 C CA . CYS A 1 83 ? -1.762 6.580 -4.310 1.00 90.88 83 CYS A CA 1
ATOM 618 C C . CYS A 1 83 ? -1.230 7.574 -5.346 1.00 90.88 83 CYS A C 1
ATOM 620 O O . CYS A 1 83 ? -0.101 7.334 -5.827 1.00 90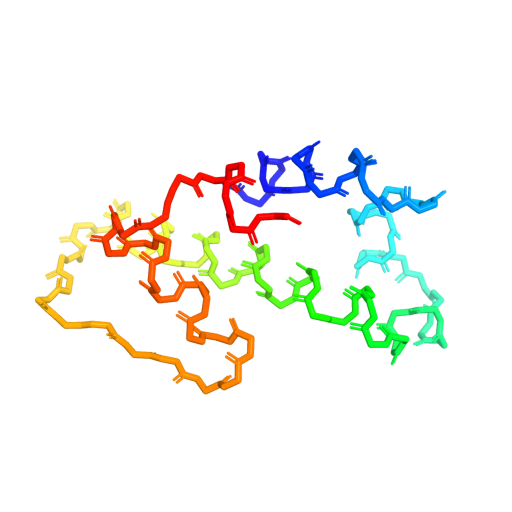.88 83 CYS A O 1
#

Secondary structure (DSSP, 8-state):
-HHHHHHHHTTS-SS-HHHHHTSS-HHHHTSHHHHHHHHHHHHHHHHHHHHHTT---S----STHHHHHHHHHTTSS-HHHH-